Protein AF-A0A0F9IMF9-F1 (afdb_monomer_lite)

Sequence (79 aa):
MRLQKILDREELENVSMFVHGALFAFHALGAFYNLKRGKYSDAAIHTLVSLYDLSCVANHNNYRIAYKTKLDRMREAGM

Secondary structure (DSSP, 8-state):
-HHHHHHHHHHHHHHHHHHHHHHHHHHHHHHHHHHHTT-HHHHHHHHHHHHHHHHHHHHHHHHHHHHHHHHHHHHHTT-

Radius of gyration: 17.63 Å; chains: 1; bounding box: 31×22×54 Å

Structure (mmCIF, N/CA/C/O backbone):
data_AF-A0A0F9IMF9-F1
#
_entry.id   AF-A0A0F9IMF9-F1
#
loop_
_atom_site.group_PDB
_atom_site.id
_atom_site.type_symbol
_atom_site.label_atom_id
_atom_site.label_alt_id
_atom_site.label_comp_id
_atom_site.label_asym_id
_atom_site.label_entity_id
_atom_site.label_seq_id
_atom_site.pdbx_PDB_ins_code
_atom_site.Cartn_x
_atom_site.Cartn_y
_atom_site.Cartn_z
_atom_site.occupancy
_atom_site.B_iso_or_equiv
_atom_site.auth_seq_id
_atom_site.auth_comp_id
_atom_site.auth_asym_id
_atom_site.auth_atom_id
_atom_site.pdbx_PDB_model_num
ATOM 1 N N . MET A 1 1 ? 5.065 -13.705 -28.799 1.00 63.97 1 MET A N 1
ATOM 2 C CA . MET A 1 1 ? 4.648 -14.366 -27.532 1.00 63.97 1 MET A CA 1
ATOM 3 C C . MET A 1 1 ? 5.355 -13.827 -26.277 1.00 63.97 1 MET A C 1
ATOM 5 O O . MET A 1 1 ? 4.696 -13.698 -25.255 1.00 63.97 1 MET A O 1
ATOM 9 N N . ARG A 1 2 ? 6.667 -13.520 -26.296 1.00 81.06 2 ARG A N 1
ATOM 10 C CA . ARG A 1 2 ? 7.393 -13.037 -25.096 1.00 81.06 2 ARG A CA 1
ATOM 11 C C . ARG A 1 2 ? 7.016 -11.609 -24.673 1.00 81.06 2 ARG A C 1
ATOM 13 O O . ARG A 1 2 ? 6.924 -11.372 -23.478 1.00 81.06 2 ARG A O 1
ATOM 20 N N . LEU A 1 3 ? 6.775 -10.712 -25.636 1.00 82.56 3 LEU A N 1
ATOM 21 C CA . LEU A 1 3 ? 6.394 -9.315 -25.390 1.00 82.56 3 LEU A CA 1
ATOM 22 C C . LEU A 1 3 ? 5.013 -9.201 -24.726 1.00 82.56 3 LEU A C 1
ATOM 24 O O . LEU A 1 3 ? 4.907 -8.604 -23.661 1.00 82.56 3 LEU A O 1
ATOM 28 N N . GLN A 1 4 ? 4.000 -9.873 -25.290 1.00 87.44 4 GLN A N 1
ATOM 29 C CA . GLN A 1 4 ? 2.642 -9.914 -24.729 1.00 87.44 4 GLN A CA 1
ATOM 30 C C . GLN A 1 4 ? 2.644 -10.351 -23.261 1.00 87.44 4 GLN A C 1
ATOM 32 O O . GLN A 1 4 ? 2.114 -9.653 -22.415 1.00 87.44 4 GLN A O 1
ATOM 37 N N . LYS A 1 5 ? 3.373 -11.424 -22.923 1.00 88.38 5 LYS A N 1
ATOM 38 C CA . LYS A 1 5 ? 3.486 -11.899 -21.534 1.00 88.38 5 LYS A CA 1
ATOM 39 C C . LYS A 1 5 ? 4.081 -10.875 -20.562 1.00 88.38 5 LYS A C 1
ATOM 41 O O . LYS A 1 5 ? 3.908 -11.039 -19.360 1.00 88.38 5 LYS A O 1
ATOM 46 N N . ILE A 1 6 ? 4.874 -9.912 -21.033 1.00 86.00 6 ILE A N 1
ATOM 47 C CA . ILE A 1 6 ? 5.450 -8.873 -20.168 1.00 86.00 6 ILE A CA 1
ATOM 48 C C . ILE A 1 6 ? 4.462 -7.711 -20.027 1.00 86.00 6 ILE A C 1
ATOM 50 O O . ILE A 1 6 ? 4.310 -7.217 -18.916 1.00 86.00 6 ILE A O 1
ATOM 54 N N . LEU A 1 7 ? 3.758 -7.348 -21.105 1.00 86.06 7 LEU A N 1
ATOM 55 C CA . LEU A 1 7 ? 2.645 -6.393 -21.060 1.00 86.06 7 LEU A CA 1
ATOM 56 C C . LEU A 1 7 ? 1.547 -6.877 -20.106 1.00 86.06 7 LEU A C 1
ATOM 58 O O . LEU A 1 7 ? 1.216 -6.165 -19.167 1.00 86.06 7 LEU A O 1
ATOM 62 N N . ASP A 1 8 ? 1.097 -8.127 -20.258 1.00 91.69 8 ASP A N 1
ATOM 63 C CA . ASP A 1 8 ? 0.077 -8.733 -19.390 1.00 91.69 8 ASP A CA 1
ATOM 64 C C . ASP A 1 8 ? 0.502 -8.692 -17.912 1.00 91.69 8 ASP A C 1
ATOM 66 O O . ASP A 1 8 ? -0.312 -8.469 -17.019 1.00 91.69 8 ASP A O 1
ATOM 70 N N . ARG A 1 9 ? 1.797 -8.899 -17.626 1.00 92.19 9 ARG A N 1
ATOM 71 C CA . ARG A 1 9 ? 2.321 -8.806 -16.256 1.00 92.19 9 ARG A CA 1
ATOM 72 C C . ARG A 1 9 ? 2.332 -7.372 -15.746 1.00 92.19 9 ARG A C 1
ATOM 74 O O . ARG A 1 9 ? 1.920 -7.165 -14.615 1.00 92.19 9 ARG A O 1
ATOM 81 N N . GLU A 1 10 ? 2.775 -6.400 -16.540 1.00 91.75 10 GLU A N 1
ATOM 82 C CA . GLU A 1 10 ? 2.731 -4.986 -16.141 1.00 91.75 10 GLU A CA 1
ATOM 83 C C . GLU A 1 10 ? 1.291 -4.533 -15.848 1.00 91.75 10 GLU A C 1
ATOM 85 O O . GLU A 1 10 ? 1.048 -3.872 -14.837 1.00 91.75 10 GLU A O 1
ATOM 90 N N . GLU A 1 11 ? 0.330 -4.926 -16.687 1.00 93.88 11 GLU A N 1
ATOM 91 C CA . GLU A 1 11 ? -1.094 -4.647 -16.481 1.00 93.88 11 GLU A CA 1
ATOM 92 C C . GLU A 1 11 ? -1.628 -5.285 -15.196 1.00 93.88 11 GLU A C 1
ATOM 94 O O . GLU A 1 11 ? -2.309 -4.612 -14.419 1.00 93.88 11 GLU A O 1
ATOM 99 N N . LEU A 1 12 ? -1.275 -6.545 -14.922 1.00 95.12 12 LEU A N 1
ATOM 100 C CA . LEU A 1 12 ? -1.638 -7.202 -13.666 1.00 95.12 12 LEU A CA 1
ATOM 101 C C . LEU A 1 12 ? -1.067 -6.465 -12.450 1.00 95.12 12 LEU A C 1
ATOM 103 O O . LEU A 1 12 ? -1.808 -6.228 -11.500 1.00 95.12 12 LEU A O 1
ATOM 107 N N . GLU A 1 13 ? 0.200 -6.037 -12.486 1.00 96.62 13 GLU A N 1
ATOM 108 C CA . GLU A 1 13 ? 0.777 -5.257 -11.383 1.00 96.62 13 GLU A CA 1
ATOM 109 C C . GLU A 1 13 ? 0.042 -3.917 -11.187 1.00 96.62 13 GLU A C 1
ATOM 111 O O . GLU A 1 13 ? -0.189 -3.509 -10.050 1.00 96.62 13 GLU A O 1
ATOM 116 N N . ASN A 1 14 ? -0.392 -3.251 -12.266 1.00 94.88 14 ASN A N 1
ATOM 117 C CA . ASN A 1 14 ? -1.203 -2.028 -12.175 1.00 94.88 14 ASN A CA 1
ATOM 118 C C . ASN A 1 14 ? -2.549 -2.278 -11.479 1.00 94.88 14 ASN A C 1
ATOM 120 O O . ASN A 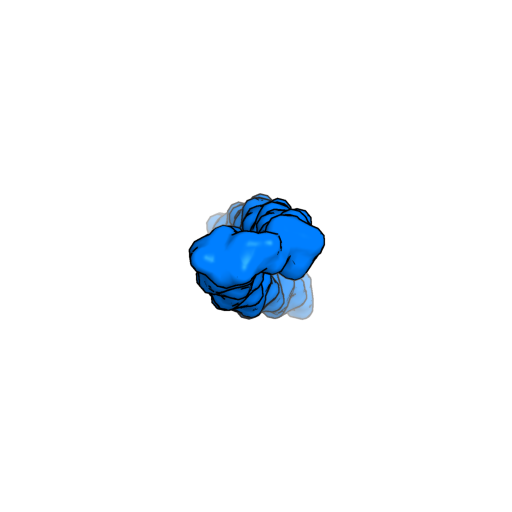1 14 ? -2.944 -1.511 -10.597 1.00 94.88 14 ASN A O 1
ATOM 124 N N . VAL A 1 15 ? -3.249 -3.350 -11.859 1.00 97.56 15 VAL A N 1
ATOM 125 C CA . VAL A 1 15 ? -4.531 -3.722 -11.241 1.00 97.56 15 VAL A CA 1
ATOM 126 C C . VAL A 1 15 ? -4.326 -4.087 -9.771 1.00 97.56 15 VAL A C 1
ATOM 128 O O . VAL A 1 15 ? -5.064 -3.603 -8.913 1.00 97.56 15 VAL A O 1
ATOM 131 N N . SER A 1 16 ? -3.297 -4.872 -9.451 1.00 97.75 16 SER A N 1
ATOM 132 C CA . SER A 1 16 ? -2.963 -5.235 -8.072 1.00 97.75 16 SER A CA 1
ATOM 133 C C . SER A 1 16 ? -2.623 -4.016 -7.212 1.00 97.75 16 SER A C 1
ATOM 135 O O . SER A 1 16 ? -3.108 -3.916 -6.084 1.00 97.75 16 SER A O 1
ATOM 137 N N . MET A 1 17 ? -1.865 -3.048 -7.742 1.00 97.88 17 MET A N 1
ATOM 138 C CA . MET A 1 17 ? -1.608 -1.775 -7.058 1.00 97.88 17 MET A CA 1
ATOM 139 C C . MET A 1 17 ? -2.900 -1.009 -6.769 1.00 97.88 17 MET A C 1
ATOM 141 O O . MET A 1 17 ? -3.054 -0.478 -5.671 1.00 97.88 17 MET A O 1
ATOM 145 N N . PHE A 1 18 ? -3.826 -0.948 -7.729 1.00 97.94 18 PHE A N 1
ATOM 146 C CA . PHE A 1 18 ? -5.108 -0.274 -7.535 1.00 97.94 18 PHE A CA 1
ATOM 147 C C . PHE A 1 18 ? -5.941 -0.947 -6.437 1.00 97.94 18 PHE A C 1
ATOM 149 O O . PHE A 1 18 ? -6.419 -0.267 -5.530 1.00 97.94 18 PHE A O 1
ATOM 156 N N . VAL A 1 19 ? -6.073 -2.276 -6.484 1.00 98.44 19 VAL A N 1
ATOM 157 C CA . VAL A 1 19 ? -6.865 -3.042 -5.510 1.00 98.44 19 VAL A CA 1
ATOM 158 C C . VAL A 1 19 ? -6.295 -2.888 -4.101 1.00 98.44 19 VAL A C 1
ATOM 160 O O . VAL A 1 19 ? -7.022 -2.478 -3.198 1.00 98.44 19 VAL A O 1
ATOM 163 N N . HIS A 1 20 ? -4.998 -3.140 -3.907 1.00 98.38 20 HIS A N 1
ATOM 164 C CA . HIS A 1 20 ? -4.380 -2.979 -2.589 1.00 98.38 20 HIS A CA 1
ATOM 165 C C . HIS A 1 20 ? -4.344 -1.515 -2.139 1.00 98.38 20 HIS A C 1
ATOM 167 O O . HIS A 1 20 ? -4.520 -1.240 -0.959 1.00 98.38 20 HIS A O 1
ATOM 173 N N . GLY A 1 21 ? -4.201 -0.551 -3.054 1.00 98.25 21 GLY A N 1
ATOM 174 C CA . GLY A 1 21 ? -4.290 0.874 -2.724 1.00 98.25 21 GLY A CA 1
ATOM 175 C C . GLY A 1 21 ? -5.676 1.281 -2.212 1.00 98.25 21 GLY A C 1
ATOM 176 O O . GLY A 1 21 ? -5.784 2.012 -1.226 1.00 98.25 21 GLY A O 1
ATOM 177 N N . ALA A 1 22 ? -6.742 0.771 -2.833 1.00 98.56 22 ALA A N 1
ATOM 178 C CA . ALA A 1 22 ? -8.111 0.985 -2.369 1.00 98.56 22 ALA A CA 1
ATOM 179 C C . ALA A 1 22 ? -8.362 0.311 -1.009 1.00 98.56 22 ALA A C 1
ATOM 181 O O . ALA A 1 22 ? -8.934 0.929 -0.108 1.00 98.56 22 ALA A O 1
ATOM 182 N N . LEU A 1 23 ? -7.893 -0.929 -0.834 1.00 98.50 23 LEU A N 1
ATOM 183 C CA . LEU A 1 23 ? -7.998 -1.656 0.433 1.00 98.50 23 LEU A CA 1
ATOM 184 C C . LEU A 1 23 ? -7.224 -0.962 1.559 1.00 98.50 23 LEU A C 1
ATOM 186 O O . LEU A 1 23 ? -7.783 -0.774 2.638 1.00 98.50 23 LEU A O 1
ATOM 190 N N . PHE A 1 24 ? -6.012 -0.466 1.291 1.00 98.56 24 PHE A N 1
ATOM 191 C CA . PHE A 1 24 ? -5.247 0.361 2.226 1.00 98.56 24 PHE A CA 1
ATOM 192 C C . PHE A 1 24 ? -6.083 1.541 2.730 1.00 98.56 24 PHE A C 1
ATOM 194 O O . PHE A 1 24 ? -6.196 1.744 3.940 1.00 98.56 24 PHE A O 1
ATOM 201 N N . ALA A 1 25 ? -6.710 2.291 1.816 1.00 98.44 25 ALA A N 1
ATOM 202 C CA . ALA A 1 25 ? -7.537 3.437 2.177 1.00 98.44 25 ALA A CA 1
ATOM 203 C C . ALA A 1 25 ? -8.735 3.025 3.049 1.00 98.44 25 ALA A C 1
ATOM 205 O O . ALA A 1 25 ? -8.981 3.642 4.089 1.00 98.44 25 ALA A O 1
ATOM 206 N N . PHE A 1 26 ? -9.454 1.959 2.679 1.00 98.62 26 PHE A N 1
ATOM 207 C CA . PHE A 1 26 ? -10.603 1.478 3.451 1.00 98.62 26 PHE A CA 1
ATOM 208 C C . PHE A 1 26 ? -10.215 0.937 4.829 1.00 98.62 26 PHE A C 1
ATOM 210 O O . PHE A 1 26 ? -10.882 1.249 5.817 1.00 98.62 26 PHE A O 1
ATOM 217 N N . HIS A 1 27 ? -9.125 0.180 4.938 1.00 98.62 27 HIS A N 1
ATOM 218 C CA . HIS A 1 27 ? -8.649 -0.322 6.222 1.00 98.62 27 HIS A CA 1
ATOM 219 C C . HIS A 1 27 ? -8.101 0.800 7.107 1.00 98.62 27 HIS A C 1
ATOM 221 O O . HIS A 1 27 ? -8.380 0.805 8.303 1.00 98.62 27 HIS A O 1
ATOM 227 N N . ALA A 1 28 ? -7.414 1.799 6.545 1.00 98.56 28 ALA A N 1
ATOM 228 C CA . ALA A 1 28 ? -6.979 2.979 7.293 1.00 98.56 28 ALA A CA 1
ATOM 229 C C . ALA A 1 28 ? -8.174 3.790 7.833 1.00 98.56 28 ALA A C 1
ATOM 231 O O . ALA A 1 28 ? -8.187 4.181 9.003 1.00 98.56 28 ALA A O 1
ATOM 232 N N . LEU A 1 29 ? -9.219 3.975 7.018 1.00 98.56 29 LEU A N 1
ATOM 233 C CA . LEU A 1 29 ? -10.489 4.568 7.452 1.00 98.56 29 LEU A CA 1
ATOM 234 C C . LEU A 1 29 ? -11.145 3.742 8.569 1.00 98.56 29 LEU A C 1
ATOM 236 O O . LEU A 1 29 ? -11.587 4.307 9.570 1.00 98.56 29 LEU A O 1
ATOM 240 N N . GLY A 1 30 ? -11.164 2.413 8.435 1.00 98.38 30 GLY A N 1
ATOM 241 C CA . GLY A 1 30 ? -11.658 1.489 9.459 1.00 98.38 30 GLY A CA 1
ATOM 242 C C . GLY A 1 30 ? -10.874 1.579 10.771 1.00 98.38 30 GLY A C 1
ATOM 243 O O . GLY A 1 30 ? -11.476 1.592 11.848 1.00 98.38 30 GLY A O 1
ATOM 244 N N . ALA A 1 31 ? -9.549 1.720 10.704 1.00 98.56 31 ALA A N 1
ATOM 245 C CA . ALA A 1 31 ? -8.700 1.919 11.874 1.00 98.56 31 ALA A CA 1
ATOM 246 C C . ALA A 1 31 ? -9.063 3.221 12.597 1.00 98.56 31 ALA A C 1
ATOM 248 O O . ALA A 1 31 ? -9.338 3.205 13.798 1.00 98.56 31 ALA A O 1
ATOM 249 N N . PHE A 1 32 ? -9.152 4.334 11.860 1.00 98.44 32 PHE A N 1
ATOM 250 C CA . PHE A 1 32 ? -9.516 5.635 12.421 1.00 98.44 32 PHE A CA 1
ATOM 251 C C . PHE A 1 32 ? -10.927 5.635 13.028 1.00 98.44 32 PHE A C 1
ATOM 253 O O . PHE A 1 32 ? -11.139 6.134 14.136 1.00 98.44 32 PHE A O 1
ATOM 260 N N . TYR A 1 33 ? -11.892 5.027 12.334 1.00 98.50 33 TYR A N 1
ATOM 261 C CA . TYR A 1 33 ? -13.266 4.893 12.812 1.00 98.50 33 TYR A CA 1
ATOM 262 C C . TYR A 1 33 ? -13.342 4.121 14.137 1.00 98.50 33 TYR A C 1
ATOM 264 O O . TYR A 1 33 ? -13.993 4.575 15.082 1.00 98.50 33 TYR A O 1
ATOM 272 N N . ASN A 1 34 ? -12.657 2.978 14.236 1.00 98.50 34 ASN A N 1
ATOM 273 C CA . ASN A 1 34 ? -12.66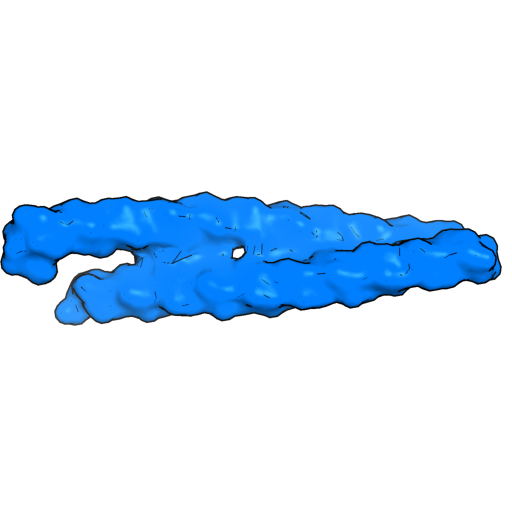1 2.158 15.447 1.00 98.50 34 ASN A CA 1
ATOM 274 C C . ASN A 1 34 ? -11.881 2.806 16.596 1.00 98.50 34 ASN A C 1
ATOM 276 O O . ASN A 1 34 ? -12.334 2.750 17.742 1.00 98.50 34 ASN A O 1
ATOM 280 N N . LEU A 1 35 ? -10.781 3.504 16.294 1.00 98.12 35 LEU A N 1
ATOM 281 C CA . LEU A 1 35 ? -10.023 4.273 17.280 1.00 98.12 35 LEU A CA 1
ATOM 282 C C . LEU A 1 35 ? -10.900 5.351 17.930 1.00 98.12 35 LEU A C 1
ATOM 284 O O . LEU A 1 35 ? -10.960 5.441 19.155 1.00 98.12 35 LEU A O 1
ATOM 288 N N . LYS A 1 36 ? -11.662 6.104 17.124 1.00 98.25 36 LYS A N 1
ATOM 289 C CA . LYS A 1 36 ? -12.604 7.124 17.619 1.00 98.25 36 LYS A CA 1
ATOM 290 C C . LYS A 1 36 ? -13.704 6.539 18.515 1.00 98.25 36 LYS A C 1
ATOM 292 O O . LYS A 1 36 ? -14.227 7.239 19.376 1.00 98.25 36 LYS A O 1
ATOM 297 N N . ARG A 1 37 ? -14.064 5.266 18.326 1.00 98.38 37 ARG A N 1
ATOM 298 C CA . ARG A 1 37 ? -15.075 4.557 19.129 1.00 98.38 37 ARG A CA 1
ATOM 299 C C . ARG A 1 37 ? -14.503 3.839 20.357 1.00 98.38 37 ARG A C 1
ATOM 301 O O . ARG A 1 37 ? -15.260 3.148 21.033 1.00 98.38 37 ARG A O 1
ATOM 308 N N . GLY A 1 38 ? -13.202 3.960 20.628 1.00 97.94 38 GLY A N 1
ATOM 309 C CA . GLY A 1 38 ? -12.541 3.249 21.729 1.00 97.94 38 GLY A CA 1
ATOM 310 C C . GLY A 1 38 ? -12.428 1.735 21.512 1.00 97.94 38 GLY A C 1
ATOM 311 O O . GLY A 1 38 ? -12.171 0.993 22.455 1.00 97.94 38 GLY A O 1
ATOM 312 N N . LYS A 1 39 ? -12.622 1.252 20.277 1.00 98.50 39 LYS A N 1
ATOM 313 C CA . LYS A 1 39 ? -12.494 -0.165 19.917 1.00 98.50 39 LYS A CA 1
ATOM 314 C C . LYS A 1 39 ? -11.059 -0.473 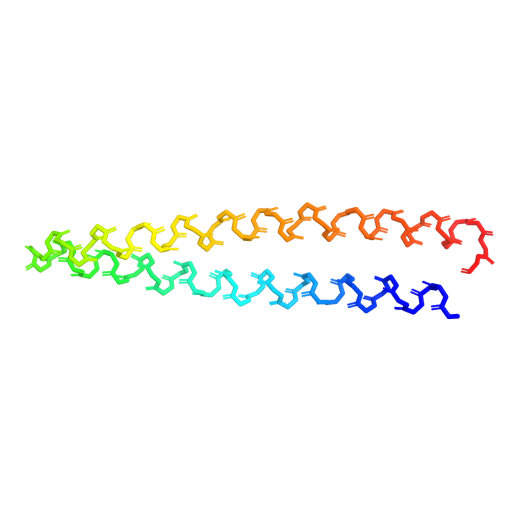19.503 1.00 98.50 39 LYS A C 1
ATOM 316 O O . LYS A 1 39 ? -10.749 -0.610 18.320 1.00 98.50 39 LYS A O 1
ATOM 321 N N . TYR A 1 40 ? -10.167 -0.535 20.485 1.00 97.75 40 TYR A N 1
ATOM 322 C CA . TYR A 1 40 ? -8.727 -0.619 20.229 1.00 97.75 40 TYR A CA 1
ATOM 323 C C . TYR A 1 40 ? -8.288 -1.920 19.542 1.00 97.75 40 TYR A C 1
ATOM 325 O O . TYR A 1 40 ? -7.395 -1.872 18.702 1.00 97.75 40 TYR A O 1
ATOM 333 N N . SER A 1 41 ? -8.930 -3.059 19.833 1.00 98.38 41 SER A N 1
ATOM 334 C CA . SER A 1 41 ? -8.656 -4.333 19.146 1.00 98.38 41 SER A CA 1
ATOM 335 C C . SER A 1 41 ? -8.931 -4.233 17.647 1.00 98.38 41 SER A C 1
ATOM 337 O O . SER A 1 41 ? -8.078 -4.562 16.827 1.00 98.38 41 SER A O 1
ATOM 339 N N . ASP A 1 42 ? -10.103 -3.713 17.295 1.00 98.19 42 ASP A N 1
ATOM 340 C CA . ASP A 1 42 ? -10.555 -3.592 15.912 1.00 98.19 42 ASP A CA 1
ATOM 341 C C . ASP A 1 42 ? -9.681 -2.568 15.179 1.00 98.19 42 ASP A C 1
ATOM 343 O O . ASP A 1 42 ? -9.254 -2.801 14.050 1.00 98.19 42 ASP A O 1
ATOM 347 N N . ALA A 1 43 ? -9.340 -1.460 15.847 1.00 98.44 43 ALA A N 1
ATOM 348 C CA . ALA A 1 43 ? -8.415 -0.465 15.317 1.00 98.44 43 ALA A CA 1
ATOM 349 C C . ALA A 1 43 ? -7.021 -1.056 15.037 1.00 98.44 43 ALA A C 1
ATOM 351 O O . ALA A 1 43 ? -6.436 -0.766 13.991 1.00 98.44 43 ALA A O 1
ATOM 352 N N . ALA A 1 44 ? -6.504 -1.908 15.929 1.00 98.56 44 ALA A N 1
ATOM 353 C CA . ALA A 1 44 ? -5.223 -2.585 15.743 1.00 98.56 44 ALA A CA 1
ATOM 354 C C . ALA A 1 44 ? -5.262 -3.564 14.562 1.00 98.56 44 ALA A C 1
ATOM 356 O O . ALA A 1 44 ? -4.372 -3.523 13.716 1.00 98.56 44 ALA A O 1
ATOM 357 N N . ILE A 1 45 ? -6.316 -4.381 14.447 1.00 98.62 45 ILE A N 1
ATOM 358 C CA . ILE A 1 45 ? -6.502 -5.296 13.309 1.00 98.62 45 ILE A CA 1
ATOM 359 C C . ILE A 1 45 ? -6.546 -4.505 11.998 1.00 98.62 45 ILE A C 1
ATOM 361 O O . ILE A 1 45 ? -5.783 -4.795 11.081 1.00 98.62 45 ILE A O 1
ATOM 365 N N . HIS A 1 46 ? -7.369 -3.459 11.920 1.00 98.62 46 HIS A N 1
ATOM 366 C CA . HIS A 1 46 ? -7.456 -2.619 10.726 1.00 98.62 46 HIS A CA 1
ATOM 367 C C . HIS A 1 46 ? -6.132 -1.928 10.381 1.00 98.62 46 HIS A C 1
ATOM 369 O O . HIS A 1 46 ? -5.808 -1.787 9.204 1.00 98.62 46 HIS A O 1
ATOM 375 N N . THR A 1 47 ? -5.350 -1.530 11.387 1.00 98.56 47 THR A N 1
ATOM 376 C CA . THR A 1 47 ? -4.011 -0.959 11.181 1.00 98.56 47 THR A CA 1
ATO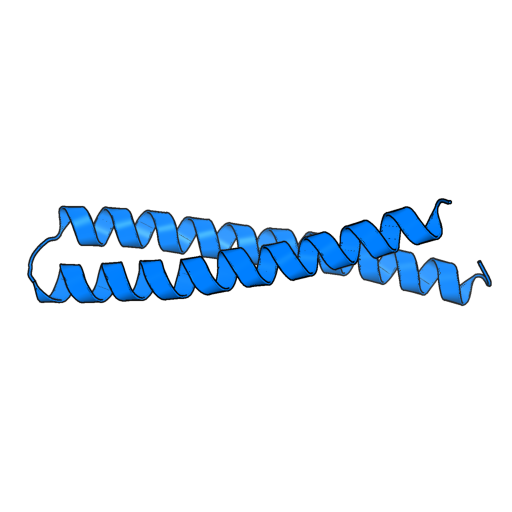M 377 C C . THR A 1 47 ? -3.043 -1.995 10.616 1.00 98.56 47 THR A C 1
ATOM 379 O O . THR A 1 47 ? -2.300 -1.701 9.688 1.00 98.56 47 THR A O 1
ATOM 382 N N . LEU A 1 48 ? -3.050 -3.224 11.135 1.00 98.62 48 LEU A N 1
ATOM 383 C CA . LEU A 1 48 ? -2.183 -4.286 10.621 1.00 98.62 48 LEU A CA 1
ATOM 384 C C . LEU A 1 48 ? -2.525 -4.639 9.171 1.00 98.62 48 LEU A C 1
ATOM 386 O O . LEU A 1 48 ? -1.621 -4.782 8.349 1.00 98.62 48 LEU A O 1
ATOM 390 N N . VAL A 1 49 ? -3.816 -4.728 8.844 1.00 98.38 49 VAL A N 1
ATOM 391 C CA . VAL A 1 49 ? -4.252 -5.019 7.473 1.00 98.38 49 VAL A CA 1
ATOM 392 C C . VAL A 1 49 ? -3.929 -3.853 6.534 1.00 98.38 49 VAL A C 1
ATOM 394 O O . VAL A 1 49 ? -3.419 -4.093 5.443 1.00 98.38 49 VAL A O 1
ATOM 397 N N . SER A 1 50 ? -4.114 -2.595 6.954 1.00 98.56 50 SER A N 1
ATOM 398 C CA . SER A 1 50 ? -3.731 -1.450 6.117 1.00 98.56 50 SER A CA 1
ATOM 399 C C . SER A 1 50 ? -2.221 -1.416 5.854 1.00 98.56 50 SER A C 1
ATOM 401 O O . SER A 1 50 ? -1.797 -1.209 4.719 1.00 98.56 50 SER A O 1
ATOM 403 N N . LEU A 1 51 ? -1.383 -1.693 6.857 1.00 98.50 51 LEU A N 1
ATOM 404 C CA . LEU A 1 51 ? 0.067 -1.788 6.662 1.00 98.50 51 LEU A CA 1
ATOM 405 C C . LEU A 1 51 ? 0.454 -2.920 5.702 1.00 98.50 51 LEU A C 1
ATOM 407 O O . LEU A 1 51 ? 1.373 -2.750 4.898 1.00 98.50 51 LEU A O 1
ATOM 411 N N . TYR A 1 52 ? -0.251 -4.051 5.751 1.00 98.38 52 TYR A N 1
ATOM 412 C CA . TYR A 1 52 ? -0.061 -5.136 4.792 1.00 98.38 52 TYR A CA 1
ATOM 413 C C . TYR A 1 52 ? -0.417 -4.700 3.364 1.00 98.38 52 TYR A C 1
ATOM 415 O O . TYR A 1 52 ? 0.404 -4.867 2.463 1.00 98.38 52 TYR A O 1
ATOM 423 N N . ASP A 1 53 ? -1.571 -4.059 3.161 1.00 98.50 53 ASP A N 1
ATOM 424 C CA . ASP A 1 53 ? -1.963 -3.527 1.851 1.00 98.50 53 ASP A CA 1
ATOM 425 C C . ASP A 1 53 ? -0.938 -2.521 1.311 1.00 98.50 53 ASP A C 1
ATOM 427 O O . ASP A 1 53 ? -0.558 -2.582 0.141 1.00 98.50 53 ASP A O 1
ATOM 431 N N . LEU A 1 54 ? -0.422 -1.637 2.169 1.00 98.25 54 LEU A N 1
ATOM 432 C CA . LEU A 1 54 ? 0.627 -0.690 1.794 1.00 98.25 54 LEU A CA 1
ATOM 433 C C . LEU A 1 54 ? 1.920 -1.404 1.368 1.00 98.25 54 LEU A C 1
ATOM 435 O O . LEU A 1 54 ? 2.548 -1.014 0.380 1.00 98.25 54 LEU A O 1
ATOM 439 N N . SER A 1 55 ? 2.306 -2.469 2.077 1.00 98.31 55 SER A N 1
ATOM 440 C CA . SER A 1 55 ? 3.449 -3.311 1.704 1.00 98.31 55 SER A CA 1
ATOM 441 C C . SER A 1 55 ? 3.237 -3.983 0.343 1.00 98.31 55 SER A C 1
ATOM 443 O O . SER A 1 55 ? 4.139 -3.971 -0.498 1.00 98.31 55 SER A O 1
ATOM 445 N N . CYS A 1 56 ? 2.033 -4.498 0.081 1.00 98.00 56 CYS A N 1
ATOM 446 C CA . CYS A 1 56 ? 1.661 -5.052 -1.218 1.00 98.00 56 CYS A CA 1
ATOM 447 C C . CYS A 1 56 ? 1.747 -4.000 -2.330 1.00 98.00 56 CYS A C 1
ATOM 449 O O . CYS A 1 56 ? 2.368 -4.271 -3.355 1.00 98.00 56 CYS A O 1
ATOM 451 N N . VAL A 1 57 ? 1.222 -2.784 -2.129 1.00 98.00 57 VAL A N 1
ATOM 452 C CA . VAL A 1 57 ? 1.344 -1.685 -3.108 1.00 98.00 57 VAL A CA 1
ATOM 453 C C . VAL A 1 57 ? 2.809 -1.389 -3.433 1.00 98.00 57 VAL A C 1
ATOM 455 O O . VAL A 1 57 ? 3.164 -1.269 -4.607 1.00 98.00 57 VAL A O 1
ATOM 458 N N . ALA A 1 58 ? 3.673 -1.304 -2.417 1.00 97.75 58 ALA A N 1
ATOM 459 C CA . ALA A 1 58 ? 5.099 -1.064 -2.621 1.00 97.75 58 ALA A CA 1
ATOM 460 C C . ALA A 1 58 ? 5.757 -2.190 -3.440 1.00 97.75 58 ALA A C 1
ATOM 462 O O . ALA A 1 58 ? 6.498 -1.919 -4.388 1.00 97.75 58 ALA A O 1
ATOM 463 N N . ASN A 1 59 ? 5.440 -3.449 -3.127 1.00 97.12 59 ASN A N 1
ATOM 464 C CA . ASN A 1 59 ? 5.959 -4.610 -3.849 1.00 97.12 59 ASN A CA 1
ATOM 465 C C . ASN A 1 59 ? 5.473 -4.657 -5.304 1.00 97.12 59 ASN A C 1
ATOM 467 O O . ASN A 1 59 ? 6.291 -4.816 -6.209 1.00 97.12 59 ASN A O 1
ATOM 471 N N . HIS A 1 60 ? 4.177 -4.453 -5.547 1.00 96.94 60 HIS A N 1
ATOM 472 C CA . HIS A 1 60 ? 3.623 -4.417 -6.901 1.00 96.94 60 HIS A CA 1
ATOM 473 C C . HIS A 1 60 ? 4.209 -3.266 -7.724 1.00 96.94 60 HIS A C 1
ATOM 475 O O . HIS A 1 60 ? 4.550 -3.458 -8.889 1.00 96.94 60 HIS A O 1
ATOM 481 N N . ASN A 1 61 ? 4.447 -2.093 -7.126 1.00 95.94 61 ASN A N 1
ATOM 482 C CA . ASN A 1 61 ? 5.122 -1.004 -7.832 1.00 95.94 61 ASN A CA 1
ATOM 483 C C . ASN A 1 61 ? 6.565 -1.366 -8.220 1.00 95.94 61 ASN A C 1
ATOM 485 O O . ASN A 1 61 ? 6.994 -1.047 -9.330 1.00 95.94 61 ASN A O 1
ATOM 489 N N . ASN A 1 62 ? 7.300 -2.063 -7.351 1.00 95.88 62 ASN A N 1
ATOM 490 C CA . ASN A 1 62 ? 8.647 -2.539 -7.671 1.00 95.88 62 ASN A CA 1
ATOM 491 C C . ASN A 1 62 ? 8.630 -3.534 -8.843 1.00 95.88 62 ASN A C 1
ATOM 493 O O . ASN A 1 62 ? 9.417 -3.393 -9.783 1.00 95.88 62 ASN A O 1
ATOM 497 N N . TYR A 1 63 ? 7.703 -4.498 -8.837 1.00 93.81 63 TYR A N 1
ATOM 498 C CA . TYR A 1 63 ? 7.541 -5.442 -9.947 1.00 93.81 63 TYR A CA 1
ATOM 499 C C . TYR A 1 63 ? 7.117 -4.749 -11.241 1.00 93.81 63 TYR A C 1
ATOM 501 O O . TYR A 1 63 ? 7.710 -4.999 -12.293 1.00 93.81 63 TYR A O 1
ATOM 509 N N . ARG A 1 64 ? 6.166 -3.814 -11.170 1.00 94.25 64 ARG A N 1
ATOM 510 C CA . ARG A 1 64 ? 5.737 -2.998 -12.308 1.00 94.25 64 ARG A CA 1
ATOM 511 C C . ARG A 1 64 ? 6.912 -2.263 -12.947 1.00 94.25 64 ARG A C 1
ATOM 513 O O . ARG A 1 64 ? 7.088 -2.338 -14.159 1.00 94.25 64 ARG A O 1
ATOM 520 N N . ILE A 1 65 ? 7.748 -1.593 -12.149 1.00 93.81 65 ILE A N 1
ATOM 521 C CA . ILE A 1 65 ? 8.940 -0.883 -12.645 1.00 93.81 65 ILE A CA 1
ATOM 522 C C . ILE A 1 65 ? 9.901 -1.855 -13.341 1.00 93.81 65 ILE A C 1
ATOM 524 O O . ILE A 1 65 ? 10.434 -1.532 -14.407 1.00 93.81 65 ILE A O 1
ATOM 528 N N . ALA A 1 66 ? 10.094 -3.056 -12.787 1.00 93.38 66 ALA A N 1
ATOM 529 C CA . ALA A 1 66 ? 10.947 -4.076 -13.390 1.00 93.38 66 ALA A CA 1
ATOM 530 C C . ALA A 1 66 ? 10.404 -4.556 -14.750 1.00 93.38 66 ALA A C 1
ATOM 532 O O . ALA A 1 66 ? 11.169 -4.664 -15.715 1.00 93.38 66 ALA A O 1
ATOM 533 N N . TYR A 1 67 ? 9.094 -4.804 -14.859 1.00 92.38 67 TYR A N 1
ATOM 534 C CA . TYR A 1 67 ? 8.465 -5.199 -16.123 1.00 92.38 67 TYR A CA 1
ATOM 535 C C . TYR A 1 67 ? 8.470 -4.068 -17.151 1.00 92.38 67 TYR A C 1
ATOM 537 O O . TYR A 1 67 ? 8.842 -4.312 -18.299 1.00 92.38 67 TYR A O 1
ATOM 545 N N . LYS A 1 68 ? 8.177 -2.833 -16.734 1.00 91.81 68 LYS A N 1
ATOM 546 C CA . LYS A 1 68 ? 8.236 -1.650 -17.597 1.00 91.81 68 LYS A CA 1
ATOM 547 C C . LYS A 1 68 ? 9.638 -1.418 -18.159 1.00 91.81 68 LYS A C 1
ATOM 549 O O . LYS A 1 68 ? 9.811 -1.322 -19.367 1.00 91.81 68 LYS A O 1
ATOM 554 N N . THR A 1 69 ? 10.662 -1.453 -17.306 1.00 93.31 69 THR A N 1
ATOM 555 C CA . THR A 1 69 ? 12.067 -1.326 -17.740 1.00 93.31 69 THR A CA 1
ATOM 556 C C . THR A 1 69 ? 12.436 -2.399 -18.764 1.00 93.31 69 THR A C 1
ATOM 558 O O . THR A 1 69 ? 13.155 -2.143 -19.729 1.00 93.31 69 THR A O 1
ATOM 561 N N . LYS A 1 70 ? 11.947 -3.628 -18.567 1.00 92.19 70 LYS A N 1
ATOM 562 C CA . LYS A 1 70 ? 12.174 -4.719 -19.512 1.00 92.19 70 LYS A CA 1
ATOM 563 C C . LYS A 1 70 ? 11.473 -4.469 -20.849 1.00 92.19 70 LYS A C 1
ATOM 565 O O . LYS A 1 70 ? 12.070 -4.763 -21.879 1.00 92.19 70 LYS A O 1
ATOM 570 N N . LEU A 1 71 ? 10.249 -3.941 -20.837 1.00 89.88 71 LEU A N 1
ATOM 571 C CA . LEU A 1 71 ? 9.505 -3.572 -22.045 1.00 89.88 71 LEU A CA 1
ATOM 572 C C . LEU A 1 71 ? 10.223 -2.482 -22.833 1.00 89.88 71 LEU A C 1
ATOM 574 O O . LEU A 1 71 ? 10.403 -2.634 -24.038 1.00 89.88 71 LEU A O 1
ATOM 578 N N . ASP A 1 72 ? 10.682 -1.437 -22.152 1.00 92.00 72 ASP A N 1
ATOM 579 C CA . ASP A 1 72 ? 11.370 -0.314 -22.788 1.00 92.00 72 ASP A CA 1
ATOM 580 C C . ASP A 1 72 ? 12.665 -0.781 -23.474 1.00 92.00 72 ASP A C 1
ATOM 582 O O . ASP A 1 72 ? 12.865 -0.510 -24.656 1.00 92.00 72 ASP A O 1
ATOM 586 N N . ARG A 1 73 ? 13.462 -1.637 -22.815 1.00 92.44 73 ARG A N 1
ATOM 587 C CA . ARG A 1 73 ? 14.650 -2.260 -23.435 1.00 92.44 73 ARG A CA 1
ATOM 588 C C . ARG A 1 73 ? 14.324 -3.128 -24.650 1.00 92.44 73 ARG A C 1
ATOM 590 O O . ARG A 1 73 ? 15.124 -3.209 -25.576 1.00 92.44 73 ARG A O 1
ATOM 597 N N . MET A 1 74 ? 13.189 -3.831 -24.641 1.00 88.50 74 MET A N 1
ATOM 598 C CA . MET A 1 74 ? 12.779 -4.637 -25.796 1.00 88.50 74 MET A CA 1
ATOM 599 C C . MET A 1 74 ? 12.382 -3.750 -26.980 1.00 88.50 74 MET A C 1
ATOM 601 O O . MET A 1 74 ? 12.785 -4.041 -28.103 1.00 88.50 74 MET A O 1
ATOM 605 N N . ARG A 1 75 ? 11.673 -2.646 -26.716 1.00 87.44 75 ARG A N 1
ATOM 606 C CA . ARG A 1 75 ? 11.292 -1.653 -27.729 1.00 87.44 75 ARG A CA 1
ATOM 607 C C . ARG A 1 75 ? 12.510 -0.964 -28.342 1.00 87.44 75 ARG A C 1
ATOM 609 O O . ARG A 1 75 ? 12.586 -0.851 -29.560 1.00 87.44 75 ARG A O 1
ATOM 616 N N . GLU A 1 76 ? 13.479 -0.560 -27.520 1.00 92.00 76 GLU A N 1
ATOM 617 C CA . GLU A 1 76 ? 14.751 0.024 -27.980 1.00 92.00 76 GLU A CA 1
ATOM 618 C C . GLU A 1 76 ? 15.552 -0.944 -28.863 1.00 92.00 76 GLU A C 1
ATOM 620 O O . GLU A 1 76 ? 16.209 -0.524 -29.812 1.00 92.00 76 GLU A O 1
ATOM 625 N N . ALA A 1 77 ? 15.462 -2.248 -28.591 1.00 90.62 77 ALA A N 1
ATOM 626 C CA . ALA A 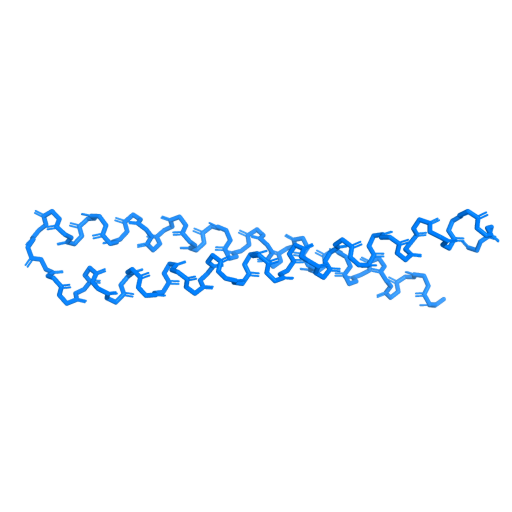1 77 ? 16.093 -3.294 -29.391 1.00 90.62 77 ALA A CA 1
ATOM 627 C C . ALA A 1 77 ? 15.320 -3.655 -30.681 1.00 90.62 77 ALA A C 1
ATOM 629 O O . ALA A 1 77 ? 15.740 -4.567 -31.393 1.00 90.62 77 ALA A O 1
ATOM 630 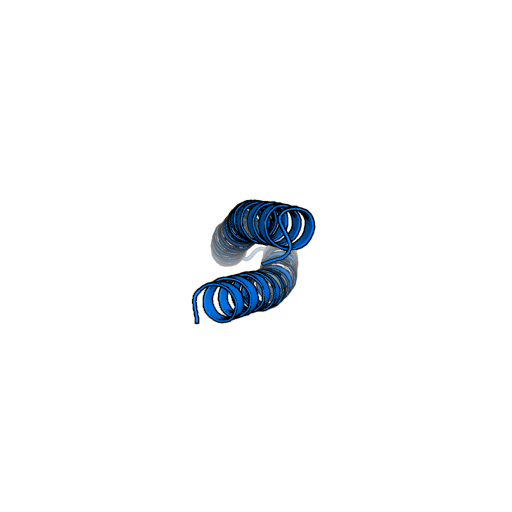N N . GLY A 1 78 ? 14.202 -2.980 -30.981 1.00 86.50 78 GLY A N 1
ATOM 631 C CA . GLY A 1 78 ? 13.386 -3.228 -32.175 1.00 86.50 78 GLY A CA 1
ATOM 632 C C . GLY A 1 78 ? 12.599 -4.544 -32.149 1.00 86.50 78 GLY A C 1
ATOM 633 O O . GLY A 1 78 ? 12.303 -5.089 -33.213 1.00 86.50 78 GLY A O 1
ATOM 634 N N . MET A 1 79 ? 12.303 -5.073 -30.954 1.00 74.31 79 MET A N 1
ATOM 635 C CA . MET A 1 79 ? 11.543 -6.319 -30.748 1.00 74.31 79 MET A CA 1
ATOM 636 C C . MET A 1 79 ? 10.057 -6.102 -30.468 1.00 74.31 79 MET A C 1
ATOM 638 O O . MET A 1 79 ? 9.702 -5.074 -29.848 1.00 74.31 79 MET A O 1
#

Foldseek 3Di:
DVLVVLVVLLVVLVVLLVVLVVLLVVLCVQLVVCVVVVNNVSNVVSVVSSVVSVVSNVVSVVSSVVSVVVNVVVVVVVD

Organism: NCBI:txid412755

pLDDT: mean 94.72, std 5.96, range [63.97, 98.62]